Protein AF-A0A3Q9FS73-F1 (afdb_monomer)

Sequence (90 aa):
MNQVLIIETALKNDPKNKYEYKVNRNIATGIFKSFYIKMRMYKRVPKKIIDDTLTLIRRSKIPIKMERTFERIKNKRSRRKYHFNRKLAI

Radius of gyration: 21.9 Å; Cα contacts (8 Å, |Δi|>4): 38; chains: 1; bounding box: 40×58×48 Å

Mean predicted aligned error: 13.28 Å

Foldseek 3Di:
DPVVVVVVVCQVPPPPDPFDWDQDPVVLVVLVVVLVVVCVVDPHDDPVSVVVSVVVSVVRTDGDDPPPDDPPPPVVDDPPDDDDPPVVVD

Organism: NCBI:txid2494373

Secondary structure (DSSP, 8-state):
-HHHHHHHHHHHS-TT--SEEEE-HHHHHHHHHHHHHHHHT-SS--HHHHHHHHHHHHHTEEEE-TT--------SS-TTS----GGG--

Structure (mmCIF, N/CA/C/O backbone):
data_AF-A0A3Q9FS73-F1
#
_entry.id   AF-A0A3Q9FS73-F1
#
loop_
_atom_site.group_PDB
_atom_site.id
_atom_site.type_symbol
_atom_site.label_atom_id
_atom_site.label_alt_id
_atom_site.label_comp_id
_atom_site.label_asym_id
_atom_site.label_entity_id
_atom_site.label_seq_id
_atom_site.pdbx_PDB_ins_code
_atom_site.Cartn_x
_atom_site.Cartn_y
_atom_site.Cartn_z
_atom_site.occupancy
_atom_site.B_iso_or_equiv
_atom_site.auth_seq_id
_atom_site.auth_comp_id
_atom_site.auth_asym_id
_atom_site.auth_atom_id
_atom_site.pdbx_PDB_model_num
ATOM 1 N N . MET A 1 1 ? 1.548 15.892 13.698 1.00 48.69 1 MET A N 1
ATOM 2 C CA . MET A 1 1 ? 1.375 16.029 12.232 1.00 48.69 1 MET A CA 1
ATOM 3 C C . MET A 1 1 ? 2.687 16.325 11.494 1.00 48.69 1 MET A C 1
ATOM 5 O O . MET A 1 1 ? 2.786 15.955 10.334 1.00 48.69 1 MET A O 1
ATOM 9 N N . ASN A 1 2 ? 3.718 16.871 12.153 1.00 54.91 2 ASN A N 1
ATOM 10 C CA . ASN A 1 2 ? 4.961 17.298 11.486 1.00 54.91 2 ASN A CA 1
ATOM 11 C C . ASN A 1 2 ? 5.890 16.152 11.047 1.00 54.91 2 ASN A C 1
ATOM 13 O O . ASN A 1 2 ? 6.461 16.223 9.968 1.00 54.91 2 ASN A O 1
ATOM 17 N N . GLN A 1 3 ? 5.996 15.061 11.812 1.00 50.59 3 GLN A N 1
ATOM 18 C CA . GLN A 1 3 ? 6.914 13.954 11.484 1.00 50.59 3 GLN A CA 1
ATOM 19 C C . GLN A 1 3 ? 6.582 13.254 10.156 1.00 50.59 3 GLN A C 1
ATOM 21 O O . GLN A 1 3 ? 7.474 12.829 9.434 1.00 50.59 3 GLN A O 1
ATOM 26 N N . VAL A 1 4 ? 5.300 13.171 9.796 1.00 53.69 4 VAL A N 1
ATOM 27 C CA . VAL A 1 4 ? 4.852 12.487 8.573 1.00 53.69 4 VAL A CA 1
ATOM 28 C C . VAL A 1 4 ? 5.179 13.302 7.321 1.00 53.69 4 VAL A C 1
ATOM 30 O O . VAL A 1 4 ? 5.646 12.738 6.335 1.00 53.69 4 VAL A O 1
ATOM 33 N N . LEU A 1 5 ? 4.986 14.623 7.378 1.00 57.16 5 LEU A N 1
ATOM 34 C CA . LEU A 1 5 ? 5.377 15.543 6.306 1.00 57.16 5 LEU A CA 1
ATOM 35 C C . LEU A 1 5 ? 6.894 15.537 6.095 1.00 57.16 5 LEU A C 1
ATOM 37 O O . LEU A 1 5 ? 7.340 15.501 4.955 1.00 57.16 5 LEU A O 1
ATOM 41 N N . ILE A 1 6 ? 7.669 15.484 7.183 1.00 55.38 6 ILE A N 1
ATOM 42 C CA . ILE A 1 6 ? 9.137 15.407 7.147 1.00 55.38 6 ILE A CA 1
ATOM 43 C C . ILE A 1 6 ? 9.618 14.107 6.479 1.00 55.38 6 ILE A C 1
ATOM 45 O O . ILE A 1 6 ? 10.550 14.133 5.684 1.00 55.38 6 ILE A O 1
ATOM 49 N N . ILE A 1 7 ? 8.969 12.968 6.744 1.00 58.94 7 ILE A N 1
ATOM 50 C CA . ILE A 1 7 ? 9.315 11.687 6.102 1.00 58.94 7 ILE A CA 1
ATOM 51 C C . ILE A 1 7 ? 8.971 11.707 4.603 1.00 58.94 7 ILE A C 1
ATOM 53 O O . ILE A 1 7 ? 9.729 11.186 3.785 1.00 58.94 7 ILE A O 1
ATOM 57 N N . GLU A 1 8 ? 7.840 12.309 4.221 1.00 59.50 8 GLU A N 1
ATOM 58 C CA . GLU A 1 8 ? 7.437 12.408 2.812 1.00 59.50 8 GLU A CA 1
ATOM 59 C C . GLU A 1 8 ? 8.336 13.354 2.004 1.00 59.50 8 GLU A C 1
ATOM 61 O O . GLU A 1 8 ? 8.637 13.048 0.849 1.00 59.50 8 GLU A O 1
ATOM 66 N N . THR A 1 9 ? 8.811 14.456 2.594 1.00 60.03 9 THR A N 1
ATOM 67 C CA . THR A 1 9 ? 9.792 15.345 1.950 1.00 60.03 9 THR A CA 1
ATOM 68 C C . THR A 1 9 ? 11.186 14.723 1.904 1.00 60.03 9 THR A C 1
ATOM 70 O O . THR A 1 9 ? 11.843 14.814 0.869 1.00 60.03 9 THR A O 1
ATOM 73 N N . ALA A 1 10 ? 11.611 14.022 2.960 1.00 58.62 10 ALA A N 1
ATOM 74 C CA . ALA A 1 10 ? 12.885 13.304 2.989 1.00 58.62 10 ALA A CA 1
ATOM 75 C C . ALA A 1 10 ? 12.957 12.218 1.904 1.00 58.62 10 ALA A C 1
ATOM 77 O O . ALA A 1 10 ? 13.923 12.175 1.156 1.00 58.62 10 ALA A O 1
ATOM 78 N N . LEU A 1 11 ? 11.906 11.406 1.737 1.00 60.28 11 LEU A N 1
ATOM 79 C CA . LEU A 1 11 ? 11.848 10.368 0.695 1.00 60.28 11 LEU A CA 1
ATOM 80 C C . LEU A 1 11 ? 11.845 10.928 -0.734 1.00 60.28 11 LEU A C 1
ATOM 82 O O . LEU A 1 11 ? 12.319 10.253 -1.648 1.00 60.28 11 LEU A O 1
ATOM 86 N N . LYS A 1 12 ? 11.282 12.126 -0.938 1.00 59.94 12 LYS A N 1
ATOM 87 C CA . LYS A 1 12 ? 11.230 12.792 -2.248 1.00 59.94 12 LYS A CA 1
ATOM 88 C C . LYS A 1 12 ? 12.585 13.387 -2.648 1.00 59.94 12 LYS A C 1
ATOM 90 O O . LYS A 1 12 ? 12.885 13.433 -3.835 1.00 59.94 12 LYS A O 1
ATOM 95 N N . ASN A 1 13 ? 13.379 13.804 -1.664 1.00 62.56 13 ASN A N 1
ATOM 96 C CA . ASN A 1 13 ? 14.687 14.430 -1.860 1.00 62.56 13 ASN A CA 1
ATOM 97 C C . ASN A 1 13 ? 15.860 13.464 -1.632 1.00 62.56 13 ASN A C 1
ATOM 99 O O . ASN A 1 13 ? 17.009 13.896 -1.669 1.00 62.56 13 ASN A O 1
ATOM 103 N N . ASP A 1 14 ? 15.593 12.181 -1.374 1.00 64.88 14 ASP A N 1
ATOM 104 C CA . ASP A 1 14 ? 16.636 11.187 -1.139 1.00 64.88 14 ASP A CA 1
ATOM 105 C C . ASP A 1 14 ? 17.331 10.851 -2.473 1.00 64.88 14 ASP A C 1
ATOM 107 O O . ASP A 1 14 ? 16.701 10.244 -3.348 1.00 64.88 14 ASP A O 1
ATOM 111 N N . PRO A 1 15 ? 18.615 11.210 -2.673 1.00 64.62 15 PRO A N 1
ATOM 112 C CA . PRO A 1 15 ? 19.316 10.995 -3.943 1.00 64.62 15 PRO A CA 1
ATOM 113 C C . PRO A 1 15 ? 19.454 9.508 -4.309 1.00 64.62 15 PRO A C 1
ATOM 115 O O . PRO A 1 15 ? 19.773 9.172 -5.447 1.00 64.62 15 PRO A O 1
ATOM 118 N N . LYS A 1 16 ? 19.189 8.599 -3.360 1.00 71.38 16 LYS A N 1
ATOM 119 C CA . LYS A 1 16 ? 19.159 7.147 -3.580 1.00 71.38 16 LYS A CA 1
ATOM 120 C C . LYS A 1 16 ? 17.853 6.650 -4.216 1.00 71.38 16 LYS A C 1
ATOM 122 O O . LYS A 1 16 ? 17.818 5.527 -4.726 1.00 71.38 16 LYS A O 1
ATOM 127 N N . ASN A 1 17 ? 16.776 7.439 -4.208 1.00 70.94 17 ASN A N 1
ATOM 128 C CA . ASN A 1 17 ? 15.491 7.025 -4.769 1.00 70.94 17 ASN A CA 1
ATOM 129 C C . ASN A 1 17 ? 15.459 7.214 -6.292 1.00 70.94 17 ASN A C 1
ATOM 131 O O . ASN A 1 17 ? 15.174 8.287 -6.810 1.00 70.94 17 ASN A O 1
ATOM 135 N N . LYS A 1 18 ? 15.684 6.117 -7.024 1.00 73.44 18 LYS A N 1
ATOM 136 C CA . LYS A 1 18 ? 15.690 6.092 -8.499 1.00 73.44 18 LYS A CA 1
ATOM 137 C C . LYS A 1 18 ? 14.340 6.447 -9.151 1.00 73.44 18 LYS A C 1
ATOM 139 O O . LYS A 1 18 ? 14.312 6.790 -10.328 1.00 73.44 18 LYS A O 1
ATOM 144 N N . TYR A 1 19 ? 13.222 6.320 -8.431 1.00 77.50 19 TYR A N 1
ATOM 145 C CA . TYR A 1 19 ? 11.874 6.472 -8.992 1.00 77.50 19 TYR A CA 1
ATOM 146 C C . TYR A 1 19 ? 10.973 7.335 -8.108 1.00 77.50 19 TYR A C 1
ATOM 148 O O . TYR A 1 19 ? 11.043 7.265 -6.882 1.00 77.50 19 TYR A O 1
ATOM 156 N N . GLU A 1 20 ? 10.052 8.069 -8.735 1.00 82.69 20 GLU A N 1
ATOM 157 C CA . GLU A 1 20 ? 8.956 8.737 -8.031 1.00 82.69 20 GLU A CA 1
ATOM 158 C C . GLU A 1 20 ? 7.936 7.690 -7.554 1.00 82.69 20 GLU A C 1
ATOM 160 O O . GLU A 1 20 ? 7.486 6.848 -8.330 1.00 82.69 20 GLU A O 1
ATOM 165 N N . TYR A 1 21 ? 7.533 7.735 -6.286 1.00 82.75 21 TYR A N 1
ATOM 166 C CA . TYR A 1 21 ? 6.531 6.825 -5.729 1.00 82.75 21 TYR A CA 1
ATOM 167 C C . TYR A 1 21 ? 5.167 7.511 -5.640 1.00 82.75 21 TYR A C 1
ATOM 169 O O . TYR A 1 21 ? 5.025 8.524 -4.954 1.00 82.75 21 TYR A O 1
ATOM 177 N N . LYS A 1 22 ? 4.134 6.930 -6.263 1.00 84.81 22 LYS A N 1
ATOM 178 C CA . LYS A 1 22 ? 2.747 7.423 -6.154 1.00 84.81 22 LYS A CA 1
ATOM 179 C C . LYS A 1 22 ? 1.818 6.388 -5.546 1.00 84.81 22 LYS A C 1
ATOM 181 O O . LYS A 1 22 ? 2.048 5.179 -5.598 1.00 84.81 22 LYS A O 1
ATOM 186 N N . VAL A 1 23 ? 0.742 6.889 -4.950 1.00 86.25 23 VAL A N 1
ATOM 187 C CA . VAL A 1 23 ? -0.336 6.053 -4.425 1.00 86.25 23 VAL A CA 1
ATOM 188 C C . VAL A 1 23 ? -1.076 5.414 -5.598 1.00 86.25 23 VAL A C 1
ATOM 190 O O . VAL A 1 23 ? -1.555 6.105 -6.495 1.00 86.25 23 VAL A O 1
ATOM 193 N N . ASN A 1 24 ? -1.195 4.087 -5.585 1.00 85.56 24 ASN A N 1
ATOM 194 C CA . ASN A 1 24 ? -2.012 3.381 -6.564 1.00 85.56 24 ASN A CA 1
ATOM 195 C C . ASN A 1 24 ? -3.499 3.533 -6.208 1.00 85.56 24 ASN A C 1
ATOM 197 O O . ASN A 1 24 ? -3.941 3.060 -5.159 1.00 85.56 24 ASN A O 1
ATOM 201 N N . ARG A 1 25 ? -4.283 4.138 -7.109 1.00 86.94 25 ARG A N 1
ATOM 202 C CA . ARG A 1 25 ? -5.728 4.361 -6.932 1.00 86.94 25 ARG A CA 1
ATOM 203 C C . ARG A 1 25 ? -6.503 3.072 -6.647 1.00 86.94 25 ARG A C 1
ATOM 205 O O . ARG A 1 25 ? -7.395 3.079 -5.803 1.00 86.94 25 ARG A O 1
ATOM 212 N N . ASN A 1 26 ? -6.166 1.963 -7.300 1.00 87.62 26 ASN A N 1
ATOM 213 C CA . ASN A 1 26 ? -6.877 0.693 -7.120 1.00 87.62 26 ASN A CA 1
ATOM 214 C C . ASN A 1 26 ? -6.628 0.102 -5.728 1.00 87.62 26 ASN A C 1
ATOM 216 O O . ASN A 1 26 ? -7.550 -0.389 -5.083 1.00 87.62 26 ASN A O 1
ATOM 220 N N . ILE A 1 27 ? -5.393 0.204 -5.234 1.00 87.75 27 ILE A N 1
ATOM 221 C CA . ILE A 1 27 ? -5.054 -0.262 -3.887 1.00 87.75 27 ILE A CA 1
ATOM 222 C C . ILE A 1 27 ? -5.699 0.654 -2.843 1.00 87.75 27 ILE A C 1
ATOM 224 O O . ILE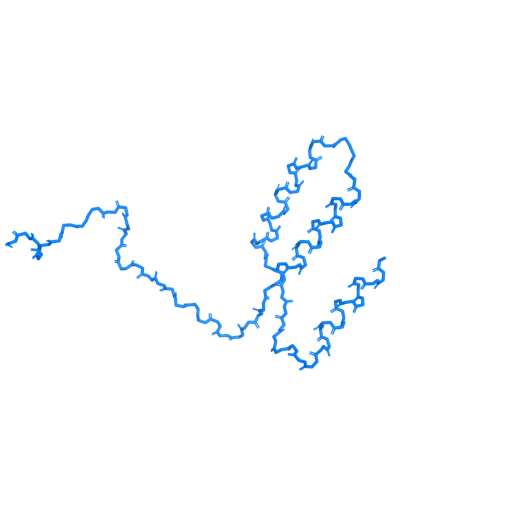 A 1 27 ? -6.377 0.170 -1.940 1.00 87.75 27 ILE A O 1
ATOM 228 N N . ALA A 1 28 ? -5.577 1.974 -3.012 1.00 89.88 28 ALA A N 1
ATOM 229 C CA . ALA A 1 28 ? -6.180 2.948 -2.108 1.00 89.88 28 ALA A CA 1
ATOM 230 C C . ALA A 1 28 ? -7.703 2.779 -2.012 1.00 89.88 28 ALA A C 1
ATOM 232 O O . ALA A 1 28 ? -8.246 2.743 -0.914 1.00 89.88 28 ALA A O 1
ATOM 233 N N . THR A 1 29 ? -8.395 2.608 -3.142 1.00 92.44 29 THR A N 1
ATOM 234 C CA . THR A 1 29 ? -9.849 2.372 -3.151 1.00 92.44 29 THR A CA 1
ATOM 235 C C . THR A 1 29 ? -10.233 1.066 -2.458 1.00 92.44 29 THR A C 1
ATOM 237 O O . THR A 1 29 ? -11.221 1.050 -1.727 1.00 92.44 29 THR A O 1
ATOM 240 N N . GLY A 1 30 ? -9.455 -0.010 -2.618 1.00 92.50 30 GLY A N 1
ATOM 241 C CA . GLY A 1 30 ? -9.657 -1.259 -1.874 1.00 92.50 30 GLY A CA 1
ATOM 242 C C . GLY A 1 30 ? -9.523 -1.070 -0.359 1.00 92.50 30 GLY A C 1
ATOM 243 O O . GLY A 1 30 ? -10.405 -1.477 0.399 1.00 92.50 30 GLY A O 1
ATOM 244 N N . ILE A 1 31 ? -8.470 -0.374 0.078 1.00 92.00 31 ILE A N 1
ATOM 245 C CA . ILE A 1 31 ? -8.244 -0.050 1.4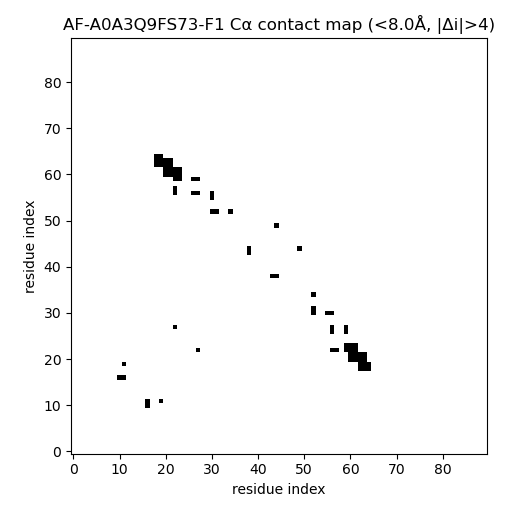94 1.00 92.00 31 ILE A CA 1
ATOM 246 C C . ILE A 1 31 ? -9.398 0.804 2.032 1.00 92.00 31 ILE A C 1
ATOM 248 O O . ILE A 1 31 ? -9.987 0.461 3.058 1.00 92.00 31 ILE A O 1
ATOM 252 N N . PHE A 1 32 ? -9.790 1.858 1.315 1.00 92.38 32 PHE A N 1
ATOM 253 C CA . PHE A 1 32 ?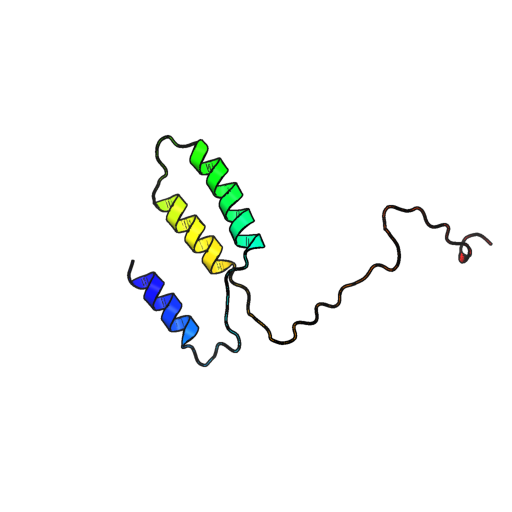 -10.902 2.724 1.711 1.00 92.38 32 PHE A CA 1
ATOM 254 C C . PHE A 1 32 ? -12.234 1.982 1.816 1.00 92.38 32 PHE A C 1
ATOM 256 O O . PHE A 1 32 ? -12.979 2.232 2.758 1.00 92.38 32 PHE A O 1
ATOM 263 N N . LYS A 1 33 ? -12.534 1.038 0.914 1.00 93.06 33 LYS A N 1
ATOM 264 C CA . LYS A 1 33 ? -13.747 0.208 1.015 1.00 93.06 33 LYS A CA 1
ATOM 265 C C . LYS A 1 33 ? -13.774 -0.589 2.319 1.00 93.06 33 LYS A C 1
ATOM 267 O O . LYS A 1 33 ? -14.782 -0.579 3.019 1.00 93.06 33 LYS A O 1
ATOM 272 N N . SER A 1 34 ? -12.661 -1.228 2.680 1.00 89.38 34 SER A N 1
ATOM 273 C CA . SER A 1 34 ? -12.565 -1.960 3.951 1.00 89.38 34 SER A CA 1
ATOM 274 C C . SER A 1 34 ? -12.670 -1.041 5.173 1.00 89.38 34 SER A C 1
ATOM 276 O O . SER A 1 34 ? -13.336 -1.382 6.151 1.00 89.38 34 SER A O 1
ATOM 278 N N . PHE A 1 35 ? -12.071 0.152 5.106 1.00 91.81 35 PHE A N 1
ATOM 279 C CA . PHE A 1 35 ? -12.187 1.164 6.150 1.00 91.81 35 PHE A CA 1
ATOM 280 C C . PHE A 1 35 ? -13.631 1.645 6.312 1.00 91.81 35 PHE A C 1
ATOM 282 O O . PHE A 1 35 ? -14.111 1.735 7.435 1.00 91.81 35 PHE A O 1
ATOM 289 N N . TYR A 1 36 ? -14.344 1.886 5.211 1.00 91.00 36 TYR A N 1
ATOM 290 C CA . TYR A 1 36 ? -15.737 2.324 5.227 1.00 91.00 36 TYR A CA 1
ATOM 291 C C . TYR A 1 36 ? -16.655 1.318 5.936 1.00 91.00 36 TYR A C 1
ATOM 293 O O . TYR A 1 36 ? -17.493 1.712 6.746 1.00 91.00 36 TYR A O 1
ATOM 301 N N . ILE A 1 37 ? -16.454 0.017 5.697 1.00 89.38 37 ILE A N 1
ATOM 302 C CA . ILE A 1 37 ? -17.194 -1.043 6.399 1.00 89.38 37 ILE A CA 1
ATOM 303 C C . ILE A 1 37 ? -16.934 -0.962 7.907 1.00 89.38 37 ILE A C 1
ATOM 305 O O . ILE A 1 37 ? -17.882 -0.930 8.687 1.00 89.38 37 ILE A O 1
ATOM 309 N N . LYS A 1 38 ? -15.665 -0.849 8.323 1.00 87.06 38 LYS A N 1
ATOM 310 C CA . LYS A 1 38 ? -15.308 -0.691 9.743 1.00 87.06 38 LYS A CA 1
ATOM 311 C C . LYS A 1 38 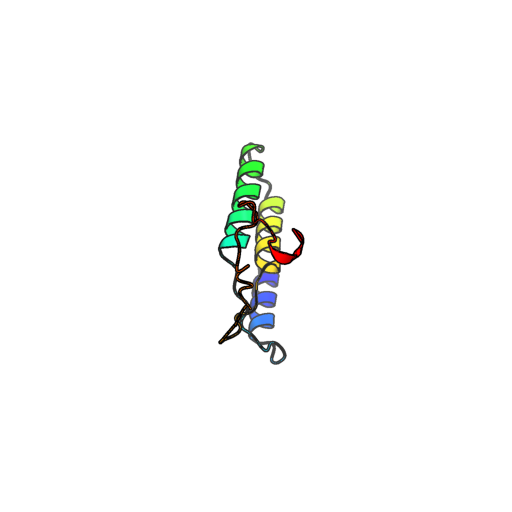? -15.923 0.570 10.340 1.00 87.06 38 LYS A C 1
ATOM 313 O O . LYS A 1 38 ? -16.438 0.529 11.447 1.00 87.06 38 LYS A O 1
ATOM 318 N N . MET A 1 39 ? -15.915 1.673 9.595 1.00 89.69 39 MET A N 1
ATOM 319 C CA . MET A 1 39 ? -16.472 2.959 10.009 1.00 89.69 39 MET A CA 1
ATOM 320 C C . MET A 1 39 ? -17.941 2.843 10.421 1.00 89.69 39 MET A C 1
ATOM 322 O O . MET A 1 39 ? -18.337 3.398 11.439 1.00 89.69 39 MET A O 1
ATOM 326 N N . ARG A 1 40 ? -18.731 2.078 9.658 1.00 88.00 40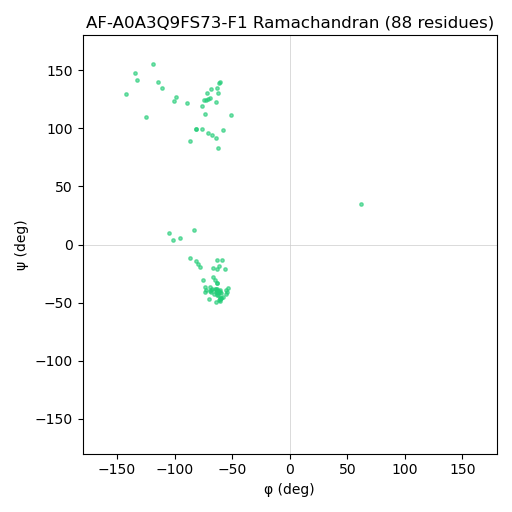 ARG A N 1
ATOM 327 C CA . ARG A 1 40 ? -20.161 1.847 9.913 1.00 88.00 40 ARG A CA 1
ATOM 328 C C . ARG A 1 40 ? -20.432 1.057 11.197 1.00 88.00 40 ARG A C 1
ATOM 330 O O . ARG A 1 40 ? -21.542 1.135 11.706 1.00 88.00 40 ARG A O 1
ATOM 337 N N . MET A 1 41 ? -19.445 0.328 11.722 1.00 88.62 41 MET A N 1
ATOM 338 C CA . MET A 1 41 ? -19.571 -0.431 12.973 1.00 88.62 41 MET A CA 1
ATOM 339 C C . MET A 1 41 ? -19.377 0.440 14.224 1.00 88.62 41 MET A C 1
ATOM 341 O O . MET A 1 41 ? -19.717 0.009 15.322 1.00 88.62 41 MET A O 1
ATOM 345 N N . TYR A 1 42 ? -18.845 1.660 14.083 1.00 90.06 42 TYR A N 1
ATOM 346 C CA . TYR A 1 42 ? -18.595 2.567 15.204 1.00 90.06 42 TYR A CA 1
ATOM 347 C C . TYR A 1 42 ? -19.534 3.773 15.160 1.00 90.06 42 TYR A C 1
ATOM 349 O O . TYR A 1 42 ? -19.659 4.440 14.137 1.00 90.06 42 TYR A O 1
ATOM 357 N N . LYS A 1 43 ? -20.116 4.139 16.310 1.00 86.06 43 LYS A N 1
ATOM 358 C CA . LYS A 1 43 ? -20.879 5.395 16.456 1.00 86.06 43 LYS A CA 1
ATOM 359 C C . LYS A 1 43 ? -19.994 6.631 16.233 1.00 86.06 43 LYS A C 1
ATOM 361 O O . LYS A 1 43 ? -20.453 7.641 15.710 1.00 86.06 43 LYS A O 1
ATOM 366 N N . ARG A 1 44 ? -18.714 6.545 16.616 1.00 87.38 44 ARG A N 1
ATOM 367 C CA . ARG A 1 44 ? -17.674 7.541 16.332 1.00 87.38 44 ARG A CA 1
ATOM 368 C C . ARG A 1 44 ? -16.359 6.830 16.045 1.00 87.38 44 ARG A C 1
ATOM 370 O O . ARG A 1 44 ? -15.934 5.976 16.816 1.00 87.38 44 ARG A O 1
ATOM 377 N N . VAL A 1 45 ? -15.722 7.188 14.938 1.00 86.44 45 VAL A N 1
ATOM 378 C CA . VAL A 1 45 ? -14.505 6.523 14.465 1.00 86.44 45 VAL A CA 1
ATOM 379 C C . VAL A 1 45 ? -13.315 6.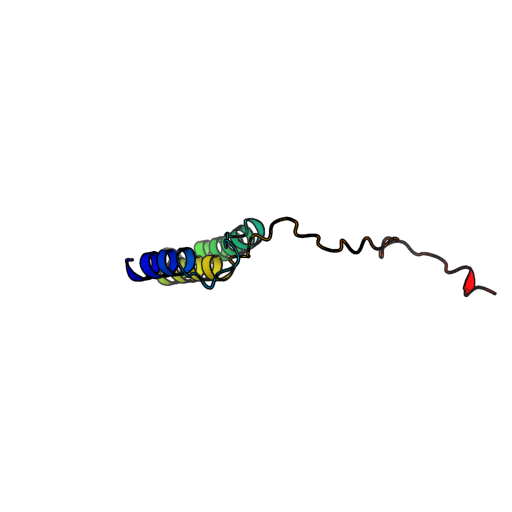946 15.326 1.00 86.44 45 VAL A C 1
ATOM 381 O O . VAL A 1 45 ? -13.041 8.146 15.425 1.00 86.44 45 VAL A O 1
ATOM 384 N N . PRO A 1 46 ? -12.572 6.003 15.927 1.00 90.88 46 PRO A N 1
ATOM 385 C CA . PRO A 1 46 ? -11.340 6.329 16.625 1.00 90.88 46 PRO A CA 1
ATOM 386 C C . PRO A 1 46 ? -10.299 6.894 15.656 1.00 90.88 46 PRO A C 1
ATOM 388 O O . PRO A 1 46 ? -10.044 6.319 14.595 1.00 90.88 46 PRO A O 1
ATOM 391 N N . LYS A 1 47 ? -9.632 7.980 16.057 1.00 90.00 47 LYS A N 1
ATOM 392 C CA . LYS A 1 47 ? -8.577 8.631 15.263 1.00 90.00 47 LYS A CA 1
ATOM 393 C C . LYS A 1 47 ? -7.468 7.659 14.843 1.00 90.00 47 LYS A C 1
ATOM 395 O O . LYS A 1 47 ? -7.017 7.705 13.706 1.00 90.00 47 LYS A O 1
ATOM 400 N N . LYS A 1 48 ? -7.115 6.716 15.722 1.00 90.19 48 LYS A N 1
ATOM 401 C CA . LYS A 1 48 ? -6.112 5.678 15.455 1.00 90.19 48 LYS A CA 1
ATOM 402 C C . LYS A 1 48 ? -6.416 4.869 14.188 1.00 90.19 48 LYS A C 1
ATOM 404 O O . LYS A 1 48 ? -5.520 4.640 13.393 1.00 90.19 48 LYS A O 1
ATOM 409 N N . ILE A 1 49 ? -7.680 4.511 13.946 1.00 87.88 49 ILE A N 1
ATOM 410 C CA . ILE A 1 49 ? -8.066 3.731 12.757 1.00 87.88 49 ILE A CA 1
ATOM 411 C C . ILE A 1 49 ? -7.867 4.557 11.478 1.00 87.88 49 ILE A C 1
ATOM 413 O O . ILE A 1 49 ? -7.421 4.038 10.455 1.00 87.88 49 ILE A O 1
ATOM 417 N N . ILE A 1 50 ? -8.173 5.854 11.536 1.00 89.38 50 ILE A N 1
ATOM 418 C CA . ILE A 1 50 ? -7.94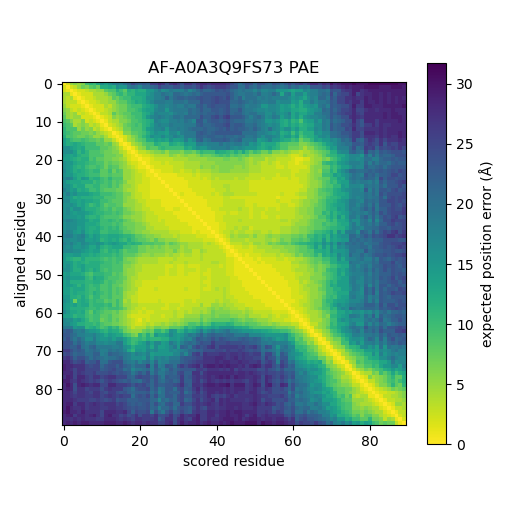9 6.780 10.422 1.00 89.38 50 ILE A CA 1
ATOM 419 C C . ILE A 1 50 ? -6.446 6.887 10.142 1.00 89.38 50 ILE A C 1
ATOM 421 O O . ILE A 1 50 ? -6.019 6.690 9.005 1.00 89.38 50 ILE A O 1
ATOM 425 N N . ASP A 1 51 ? -5.638 7.112 11.177 1.00 91.06 51 ASP A N 1
ATOM 426 C CA . ASP A 1 51 ? -4.186 7.234 11.044 1.00 91.06 51 ASP A CA 1
ATOM 427 C C . ASP A 1 51 ? -3.554 5.933 10.511 1.00 91.06 51 ASP A C 1
ATOM 429 O O . ASP A 1 51 ? -2.731 5.973 9.590 1.00 91.06 51 ASP A O 1
ATOM 433 N N . ASP A 1 52 ? -3.996 4.769 10.995 1.00 90.44 52 ASP A N 1
ATOM 434 C CA . ASP A 1 52 ? -3.542 3.454 10.531 1.00 90.44 52 ASP A CA 1
ATOM 435 C C . ASP A 1 52 ? -3.874 3.232 9.047 1.00 90.44 52 ASP A C 1
ATOM 437 O O . ASP A 1 52 ? -3.029 2.775 8.274 1.00 90.44 52 ASP A O 1
ATOM 441 N N . THR A 1 53 ? -5.082 3.601 8.608 1.00 90.00 53 THR A N 1
ATOM 442 C CA . THR A 1 53 ? -5.490 3.437 7.200 1.00 90.00 53 THR A CA 1
ATOM 443 C C . THR A 1 53 ? -4.725 4.363 6.263 1.00 90.00 53 THR A C 1
ATOM 445 O O . THR A 1 53 ? -4.265 3.920 5.208 1.00 90.00 53 THR A O 1
ATOM 448 N N . LEU A 1 54 ? -4.492 5.615 6.667 1.00 89.50 54 LEU A N 1
ATOM 449 C CA . LEU A 1 54 ? -3.635 6.544 5.928 1.00 89.50 54 LEU A CA 1
ATOM 450 C C . LEU A 1 54 ? -2.197 6.025 5.841 1.00 89.50 54 LEU A C 1
ATOM 452 O O . LEU A 1 54 ? -1.564 6.114 4.787 1.00 89.50 54 LEU A O 1
ATOM 456 N N . THR A 1 55 ? -1.684 5.443 6.924 1.00 90.62 55 THR A N 1
ATOM 457 C CA . THR A 1 55 ? -0.346 4.838 6.958 1.00 90.62 55 THR A CA 1
ATOM 458 C C . THR A 1 55 ? -0.257 3.645 6.009 1.00 90.62 55 THR A C 1
ATOM 460 O O . THR A 1 55 ? 0.717 3.514 5.268 1.00 90.62 55 THR A O 1
ATOM 463 N N . LEU A 1 56 ? -1.294 2.809 5.960 1.00 89.19 56 LEU A N 1
ATOM 464 C CA . LEU A 1 56 ? -1.359 1.651 5.071 1.00 89.19 56 LEU A CA 1
ATOM 465 C C . LEU A 1 56 ? -1.399 2.073 3.593 1.00 89.19 56 LEU A C 1
ATOM 467 O O . LEU A 1 56 ? -0.646 1.534 2.780 1.00 89.19 56 LEU A O 1
ATOM 471 N N . ILE A 1 57 ? -2.177 3.108 3.256 1.00 88.75 57 ILE A N 1
ATOM 472 C CA . ILE A 1 57 ? -2.191 3.703 1.909 1.00 88.75 57 ILE A CA 1
ATOM 473 C C . ILE A 1 57 ? -0.799 4.229 1.540 1.00 88.75 57 ILE A C 1
ATOM 475 O O . ILE A 1 57 ? -0.302 3.937 0.451 1.00 88.75 57 ILE A O 1
ATOM 479 N N . ARG A 1 58 ? -0.132 4.952 2.448 1.00 86.19 58 ARG A N 1
ATOM 480 C CA . ARG A 1 58 ? 1.223 5.480 2.215 1.00 86.19 58 ARG A CA 1
ATOM 481 C C . ARG A 1 58 ? 2.270 4.380 2.032 1.00 86.19 58 ARG A C 1
ATOM 483 O O . ARG A 1 58 ? 3.137 4.529 1.177 1.00 86.19 58 ARG A O 1
ATOM 490 N N . ARG A 1 59 ? 2.183 3.278 2.784 1.00 84.62 59 ARG A N 1
ATOM 491 C CA . ARG A 1 59 ? 3.067 2.107 2.624 1.00 84.62 59 ARG A CA 1
ATOM 492 C C . ARG A 1 59 ? 2.851 1.386 1.295 1.00 84.62 59 ARG A C 1
ATOM 494 O O . ARG A 1 59 ? 3.785 0.809 0.760 1.00 84.62 59 ARG A O 1
ATOM 501 N N . SER A 1 60 ? 1.644 1.460 0.737 1.00 84.69 60 SER A N 1
ATOM 502 C CA . SER A 1 60 ? 1.297 0.844 -0.549 1.00 84.69 60 SER A CA 1
ATOM 503 C C . SER A 1 60 ? 1.673 1.672 -1.791 1.00 84.69 60 SER A C 1
ATOM 505 O O . SER A 1 60 ? 1.204 1.378 -2.894 1.00 84.69 60 SER A O 1
ATOM 507 N N . LYS A 1 61 ? 2.488 2.728 -1.640 1.00 84.25 61 LYS A N 1
ATOM 508 C CA . LYS A 1 61 ? 2.984 3.514 -2.779 1.00 84.25 61 LYS A CA 1
ATOM 509 C C . LYS A 1 61 ? 3.804 2.620 -3.719 1.00 84.25 61 LYS A C 1
ATOM 511 O O . LYS A 1 61 ? 4.588 1.783 -3.284 1.00 84.25 61 LYS A O 1
ATOM 516 N N . ILE A 1 62 ? 3.625 2.816 -5.021 1.00 81.19 62 ILE A N 1
ATOM 517 C CA . ILE A 1 62 ? 4.295 2.046 -6.074 1.00 81.19 62 ILE A CA 1
ATOM 518 C C . ILE A 1 62 ? 5.227 2.987 -6.846 1.00 81.19 62 ILE A C 1
ATOM 520 O O . ILE A 1 62 ? 4.831 4.124 -7.120 1.00 81.19 62 ILE A O 1
ATOM 524 N N . PRO A 1 63 ? 6.437 2.535 -7.228 1.00 82.69 63 PRO A N 1
ATOM 525 C CA . PRO A 1 63 ? 7.332 3.334 -8.052 1.00 82.69 63 PRO A CA 1
ATOM 526 C C . PRO A 1 63 ? 6.770 3.498 -9.467 1.00 82.69 63 PRO A C 1
ATOM 528 O O . PRO A 1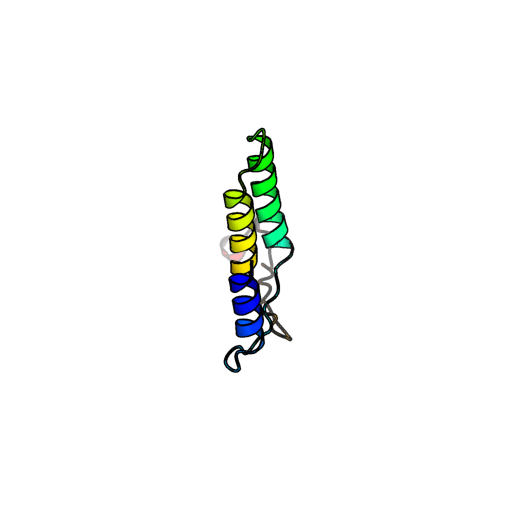 63 ? 6.358 2.526 -10.115 1.00 82.69 63 PRO A O 1
ATOM 531 N N . ILE A 1 64 ? 6.812 4.728 -9.965 1.00 76.94 64 ILE A N 1
ATOM 532 C CA . ILE A 1 64 ? 6.548 5.081 -11.354 1.00 76.94 64 ILE A CA 1
ATOM 533 C C . ILE A 1 64 ? 7.825 4.818 -12.131 1.00 76.94 64 ILE A C 1
ATOM 535 O O . ILE A 1 64 ? 8.773 5.599 -12.113 1.00 76.94 64 ILE A O 1
ATOM 539 N N . LYS A 1 65 ? 7.846 3.670 -12.800 1.00 73.69 65 LYS A N 1
ATOM 540 C CA . LYS A 1 65 ? 8.865 3.353 -13.792 1.00 73.69 65 LYS A CA 1
ATOM 541 C C . LYS A 1 65 ? 8.360 3.862 -15.136 1.0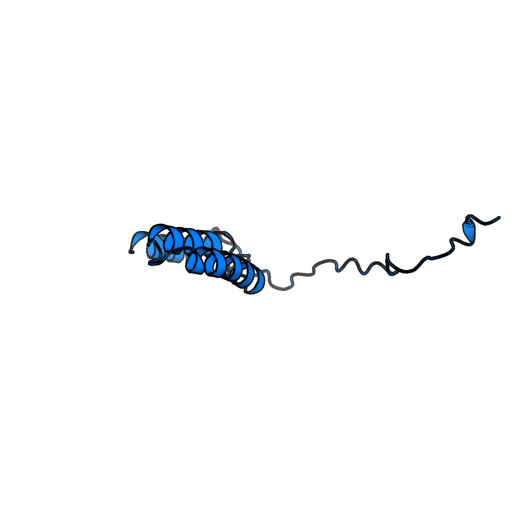0 73.69 65 LYS A C 1
ATOM 543 O O . LYS A 1 65 ? 7.276 3.448 -15.558 1.00 73.69 65 LYS A O 1
ATOM 548 N N . MET A 1 66 ? 9.112 4.752 -15.779 1.00 61.12 66 MET A N 1
ATOM 549 C CA . MET A 1 66 ? 8.866 5.073 -17.185 1.00 61.12 66 MET A CA 1
ATOM 550 C C . MET A 1 66 ? 9.057 3.783 -17.998 1.00 61.12 66 MET A C 1
ATOM 552 O O . MET A 1 66 ? 9.911 2.971 -17.650 1.00 61.12 66 MET A O 1
ATOM 556 N N . GLU A 1 67 ? 8.187 3.542 -18.982 1.00 67.06 67 GLU A N 1
ATOM 557 C CA . GLU A 1 67 ? 8.252 2.360 -19.863 1.00 67.06 67 GLU A CA 1
ATOM 558 C C . GLU A 1 67 ? 8.095 1.003 -19.160 1.00 67.06 67 GLU A C 1
ATOM 560 O O . GLU A 1 67 ? 8.679 -0.003 -19.557 1.00 67.06 67 GLU A O 1
ATOM 565 N N . ARG A 1 68 ? 7.269 0.932 -18.107 1.00 60.72 68 ARG A N 1
ATOM 566 C CA . ARG A 1 68 ? 6.959 -0.348 -17.461 1.00 60.72 68 ARG A CA 1
ATOM 567 C C . ARG A 1 68 ? 6.222 -1.289 -18.423 1.00 60.72 68 ARG A C 1
ATOM 569 O O . ARG A 1 68 ? 4.992 -1.321 -18.459 1.00 60.72 68 ARG A O 1
ATOM 576 N N . THR A 1 69 ? 6.971 -2.111 -19.142 1.00 56.50 69 THR A N 1
ATOM 577 C CA . THR A 1 69 ? 6.460 -3.270 -19.862 1.00 56.50 69 THR A CA 1
ATOM 578 C C . THR A 1 69 ? 6.200 -4.364 -18.833 1.00 56.50 69 THR A C 1
ATOM 580 O O . THR A 1 69 ? 7.093 -5.039 -18.330 1.00 56.50 69 THR A O 1
ATOM 583 N N . PHE A 1 70 ? 4.942 -4.520 -18.427 1.00 54.75 70 PHE A N 1
ATOM 584 C CA . PHE A 1 70 ? 4.545 -5.809 -17.880 1.00 54.75 70 PHE A CA 1
ATOM 585 C C . PHE A 1 70 ? 4.475 -6.756 -19.069 1.00 54.75 70 PHE A C 1
ATOM 587 O O . PHE A 1 70 ? 3.729 -6.471 -20.011 1.00 54.75 70 PHE A O 1
ATOM 594 N N . GLU A 1 71 ? 5.200 -7.874 -19.034 1.00 52.66 71 GLU A N 1
ATOM 595 C CA . GLU A 1 71 ? 4.854 -8.988 -19.908 1.00 52.66 71 GLU A CA 1
ATOM 596 C C . GLU A 1 71 ? 3.414 -9.371 -19.586 1.00 52.66 71 GLU A C 1
ATOM 598 O O . GLU A 1 71 ? 3.098 -10.025 -18.589 1.00 52.66 71 GLU A O 1
ATOM 603 N N . ARG A 1 72 ? 2.488 -8.887 -20.413 1.00 50.44 72 ARG A N 1
ATOM 604 C CA . ARG A 1 72 ? 1.114 -9.337 -20.359 1.00 50.44 72 ARG A CA 1
ATOM 605 C C . ARG A 1 72 ? 1.183 -10.751 -20.897 1.00 50.44 72 ARG A C 1
ATOM 607 O O . ARG A 1 72 ? 1.178 -10.931 -22.113 1.00 50.44 72 ARG A O 1
ATOM 614 N N . ILE A 1 73 ? 1.267 -11.733 -19.999 1.00 60.12 73 ILE A N 1
ATOM 615 C CA . ILE A 1 73 ? 1.086 -13.142 -20.339 1.00 60.12 73 ILE A CA 1
ATOM 616 C C . ILE A 1 73 ? -0.352 -13.257 -20.850 1.00 60.12 73 ILE A C 1
ATOM 618 O O . ILE A 1 73 ? -1.302 -13.529 -20.114 1.00 60.12 73 ILE A O 1
ATOM 622 N N . LYS A 1 74 ? -0.545 -12.943 -22.134 1.00 57.56 74 LYS A N 1
ATOM 623 C CA . LYS A 1 74 ? -1.760 -13.249 -22.865 1.00 57.56 74 LYS A CA 1
ATOM 624 C C . LYS A 1 74 ? -1.740 -14.760 -22.957 1.00 57.56 74 LYS A C 1
ATOM 626 O O . LYS A 1 74 ? -1.110 -15.319 -23.852 1.00 57.56 74 LYS A O 1
ATOM 631 N N . ASN A 1 75 ? -2.401 -15.426 -22.016 1.00 59.84 75 ASN A N 1
ATOM 632 C CA . ASN A 1 75 ? -2.755 -16.819 -22.218 1.00 59.84 75 ASN A CA 1
ATOM 633 C C . ASN A 1 75 ? -3.453 -16.878 -23.578 1.00 59.84 75 ASN A C 1
ATOM 635 O O . ASN A 1 75 ? -4.532 -16.311 -23.745 1.00 59.84 75 ASN A O 1
ATOM 639 N N . LYS A 1 76 ? -2.812 -17.511 -24.571 1.00 66.00 76 LYS A N 1
ATOM 640 C CA . LYS A 1 76 ? -3.341 -17.606 -25.942 1.00 66.00 76 LYS A CA 1
ATOM 641 C C . LYS A 1 76 ? -4.713 -18.296 -25.979 1.00 66.00 76 LYS A C 1
ATOM 643 O O . LYS A 1 76 ? -5.393 -18.255 -26.997 1.00 66.00 76 LYS A O 1
ATOM 648 N N . ARG A 1 77 ? -5.117 -18.948 -24.883 1.00 65.19 77 ARG A N 1
ATOM 649 C CA . ARG A 1 77 ? -6.363 -19.700 -24.736 1.00 65.19 77 ARG A CA 1
ATOM 650 C C . ARG A 1 77 ? -7.067 -19.337 -23.429 1.00 65.19 77 ARG A C 1
ATOM 652 O O . ARG A 1 77 ? -6.427 -19.138 -22.397 1.00 65.19 77 ARG A O 1
ATOM 659 N N . SER A 1 78 ? -8.395 -19.258 -23.478 1.00 71.69 78 SER A N 1
ATOM 660 C CA . SER A 1 78 ? -9.222 -19.052 -22.287 1.00 71.69 78 SER A CA 1
ATOM 661 C C . SER A 1 78 ? -9.219 -20.319 -21.436 1.00 71.69 78 SER A C 1
ATOM 663 O O . SER A 1 78 ? -9.613 -21.373 -21.920 1.00 71.69 78 SER A O 1
ATOM 665 N N . ARG A 1 79 ? -8.860 -20.214 -20.150 1.00 69.31 79 ARG A N 1
ATOM 666 C CA . ARG A 1 79 ? -8.916 -21.348 -19.204 1.00 69.31 79 ARG A CA 1
ATOM 667 C C . ARG A 1 79 ? -10.329 -21.906 -18.996 1.00 69.31 79 ARG A C 1
ATOM 669 O O . ARG A 1 79 ? -10.463 -23.012 -18.497 1.00 69.31 79 ARG A O 1
ATOM 676 N N . ARG A 1 80 ? -11.373 -21.141 -19.342 1.00 73.50 80 ARG A N 1
ATOM 677 C CA . ARG A 1 80 ? -12.777 -21.563 -19.192 1.00 73.50 80 ARG A CA 1
ATOM 678 C C . ARG A 1 80 ? -13.307 -22.352 -20.387 1.00 73.50 80 ARG A C 1
ATOM 680 O O . ARG A 1 80 ? -14.411 -22.871 -20.313 1.00 73.50 80 ARG A O 1
ATOM 687 N N . LYS A 1 81 ? -12.581 -22.376 -21.507 1.00 77.31 81 LYS A N 1
ATOM 688 C CA . LYS A 1 81 ? -12.993 -23.127 -22.693 1.00 77.31 81 LYS A CA 1
ATOM 689 C C . LYS A 1 81 ? -12.245 -24.453 -22.700 1.00 77.31 81 LYS A C 1
ATOM 691 O O . LYS A 1 81 ? -11.019 -24.467 -22.602 1.00 77.31 81 LYS A O 1
ATOM 696 N N . TYR A 1 82 ? -12.983 -25.554 -22.807 1.00 80.62 82 TYR A N 1
ATOM 697 C CA . TYR A 1 82 ? -12.379 -26.851 -23.074 1.00 80.62 82 TYR A CA 1
ATOM 698 C C . TYR A 1 82 ? -11.696 -26.799 -24.443 1.00 80.62 82 TYR A C 1
ATOM 700 O O . TYR A 1 82 ? -12.278 -26.340 -25.427 1.00 80.62 82 TYR A O 1
ATOM 708 N N . HIS A 1 83 ? -10.443 -27.235 -24.493 1.00 74.75 83 HIS A N 1
ATOM 709 C CA . HIS A 1 83 ? -9.670 -27.305 -25.721 1.00 74.75 83 HIS A CA 1
ATOM 710 C C . HIS A 1 83 ? -9.173 -28.734 -25.883 1.00 74.75 83 HIS A C 1
ATOM 712 O O . HIS A 1 83 ? -8.292 -29.173 -25.147 1.00 74.75 83 HIS A O 1
ATOM 718 N N . PHE A 1 84 ? -9.736 -29.443 -26.858 1.00 78.31 84 PHE A N 1
ATOM 719 C CA . PHE A 1 84 ? -9.313 -30.793 -27.197 1.00 78.31 84 PHE A CA 1
ATOM 720 C C . PHE A 1 84 ? -7.869 -30.781 -27.711 1.00 78.31 84 PHE A C 1
ATOM 722 O O . PHE A 1 84 ? -7.541 -30.073 -28.671 1.00 78.31 84 PHE A O 1
ATOM 729 N N . ASN A 1 85 ? -6.986 -31.543 -27.064 1.00 78.06 85 ASN A N 1
ATOM 730 C CA . ASN A 1 85 ? -5.601 -31.661 -27.499 1.00 78.06 85 ASN A CA 1
ATOM 731 C C . ASN A 1 85 ? -5.489 -32.768 -28.550 1.00 78.06 85 ASN A C 1
ATOM 733 O O . ASN A 1 85 ? -5.225 -33.919 -28.224 1.00 78.06 85 ASN A O 1
ATOM 737 N N . ARG A 1 86 ? -5.671 -32.400 -29.822 1.00 72.69 86 ARG A N 1
ATOM 738 C CA . ARG A 1 86 ? -5.664 -33.328 -30.966 1.00 72.69 86 ARG A CA 1
ATOM 739 C C . ARG A 1 86 ? -4.380 -34.169 -31.082 1.00 72.69 86 ARG A C 1
ATOM 741 O O . ARG A 1 86 ? -4.417 -35.218 -31.702 1.00 72.69 86 ARG A O 1
ATOM 748 N N . LYS A 1 87 ? -3.267 -33.729 -30.478 1.00 73.69 87 LYS A N 1
ATOM 749 C CA . LYS A 1 87 ? -1.999 -34.480 -30.434 1.00 73.69 87 LYS A CA 1
ATOM 750 C C . LYS A 1 87 ? -1.966 -35.613 -29.399 1.00 73.69 87 LYS A C 1
ATOM 752 O O . LYS A 1 87 ? -1.106 -36.466 -29.509 1.00 73.69 87 LYS A O 1
ATOM 757 N N . LEU A 1 88 ? -2.850 -35.596 -28.399 1.00 69.12 88 LEU A N 1
ATOM 758 C CA . LEU A 1 88 ? -2.985 -36.661 -27.391 1.00 69.12 88 LEU A CA 1
ATOM 759 C C . LEU A 1 88 ? -4.085 -37.673 -27.758 1.00 69.12 88 LEU A C 1
ATOM 761 O O . LEU A 1 88 ? -4.445 -38.506 -26.938 1.00 69.12 88 LEU A O 1
ATOM 765 N N . ALA A 1 89 ? -4.680 -37.533 -28.944 1.00 69.00 89 ALA A N 1
ATOM 766 C CA . ALA A 1 89 ? -5.843 -38.297 -29.384 1.00 69.00 89 ALA A CA 1
ATOM 767 C C . ALA A 1 89 ? -5.505 -39.391 -30.412 1.00 69.00 89 ALA A C 1
ATOM 769 O O . ALA A 1 89 ? -6.423 -39.929 -31.026 1.00 69.00 89 ALA A O 1
ATOM 770 N N . ILE A 1 90 ? -4.214 -39.660 -30.633 1.00 51.62 90 ILE A N 1
ATOM 771 C CA . ILE A 1 90 ? -3.690 -40.696 -31.533 1.00 51.62 90 ILE A CA 1
ATOM 772 C C . ILE A 1 90 ? -2.821 -41.626 -30.699 1.00 51.62 90 ILE A C 1
ATOM 774 O O . ILE A 1 90 ? -2.013 -41.074 -29.916 1.00 51.62 90 ILE A O 1
#

pLDDT: mean 76.09, std 13.61, range [48.69, 93.06]

Solvent-accessible surface area (backbone atoms only — not comparable to full-atom values): 5818 Å² total; per-residue (Å²): 123,64,70,62,57,52,51,57,52,49,61,73,68,36,90,83,57,90,51,58,68,43,71,44,65,71,58,42,51,53,52,49,54,58,48,52,58,56,44,74,76,38,99,66,72,59,66,66,60,56,54,50,52,54,49,50,40,62,70,57,41,43,69,56,58,84,86,71,75,68,85,75,81,69,66,91,60,63,91,87,54,91,75,86,61,74,83,76,74,114